Protein AF-A0AAW7KNM6-F1 (afdb_monomer_lite)

Foldseek 3Di:
DDPPPPWKKKKWWAQDPQQKIWIQTPVRDIDTGRHPVVVVVVCVVVVKDWLVPDDPVNCVVQVHDNVPDDDDPRIIMIIDGD

pLDDT: mean 81.69, std 12.87, range [39.94, 94.44]

Structure (mmCIF, N/CA/C/O backbone):
data_AF-A0AAW7KNM6-F1
#
_entry.id   AF-A0AAW7KNM6-F1
#
loop_
_atom_site.group_PDB
_atom_site.id
_atom_site.type_symbol
_atom_site.label_atom_id
_atom_site.label_alt_id
_atom_site.label_comp_id
_atom_site.label_asym_id
_atom_site.label_entity_id
_atom_site.label_seq_id
_atom_site.pdbx_PDB_ins_code
_atom_site.Cartn_x
_atom_site.Cartn_y
_atom_site.Cartn_z
_atom_site.occupancy
_atom_site.B_iso_or_equiv
_atom_site.auth_seq_id
_atom_site.auth_comp_id
_atom_site.auth_asym_id
_atom_site.auth_atom_id
_atom_site.pdbx_PDB_model_num
ATOM 1 N N . MET A 1 1 ? -1.048 -17.553 -7.280 1.00 40.12 1 MET A N 1
ATOM 2 C CA . MET A 1 1 ? -0.986 -16.288 -8.033 1.00 40.12 1 MET A CA 1
ATOM 3 C C . MET A 1 1 ? 0.370 -15.685 -7.749 1.00 40.12 1 MET A C 1
ATOM 5 O O . MET A 1 1 ? 0.576 -15.175 -6.662 1.00 40.12 1 MET A O 1
ATOM 9 N N . SER A 1 2 ? 1.322 -15.877 -8.652 1.00 40.06 2 SER A N 1
ATOM 10 C CA . SER A 1 2 ? 2.675 -15.347 -8.520 1.00 40.06 2 SER A CA 1
ATOM 11 C C . SER A 1 2 ? 2.743 -14.057 -9.328 1.00 40.06 2 SER A C 1
ATOM 13 O O . SER A 1 2 ? 2.952 -14.104 -10.541 1.00 40.06 2 SER A O 1
ATOM 15 N N . CYS A 1 3 ? 2.520 -12.913 -8.681 1.00 39.94 3 CYS A N 1
ATOM 16 C CA . CYS A 1 3 ? 3.043 -11.661 -9.214 1.00 39.94 3 CYS A CA 1
ATOM 17 C C . CYS A 1 3 ? 4.563 -11.771 -9.118 1.00 39.94 3 CYS A C 1
ATOM 19 O O . CYS A 1 3 ? 5.143 -11.545 -8.065 1.00 39.94 3 CYS A O 1
ATOM 21 N N . SER A 1 4 ? 5.194 -12.212 -10.203 1.00 45.22 4 SER A N 1
ATOM 22 C CA . SER A 1 4 ? 6.643 -12.172 -10.346 1.00 45.22 4 SER A CA 1
ATOM 23 C C . SER A 1 4 ? 7.021 -10.731 -10.687 1.00 45.22 4 SER A C 1
ATOM 25 O O . SER A 1 4 ? 7.286 -10.419 -11.843 1.00 45.22 4 SER A O 1
ATOM 27 N N . PHE A 1 5 ? 6.959 -9.847 -9.691 1.00 52.12 5 PHE A N 1
ATOM 28 C CA . PHE A 1 5 ? 7.780 -8.641 -9.659 1.00 52.12 5 PHE A CA 1
ATOM 29 C C . PHE A 1 5 ? 9.050 -9.041 -8.906 1.00 52.12 5 PHE A C 1
ATOM 31 O O . PHE A 1 5 ? 9.015 -9.079 -7.678 1.00 52.12 5 PHE A O 1
ATOM 38 N N . PRO A 1 6 ? 10.133 -9.456 -9.582 1.00 53.38 6 PRO A N 1
ATOM 39 C CA . PRO A 1 6 ? 11.417 -9.447 -8.909 1.00 53.38 6 PRO A CA 1
ATOM 40 C C . PRO A 1 6 ? 11.748 -7.965 -8.667 1.00 53.38 6 PRO A C 1
ATOM 42 O O . PRO A 1 6 ? 11.663 -7.165 -9.594 1.00 53.38 6 PRO A O 1
ATOM 45 N N . ASP A 1 7 ? 12.026 -7.606 -7.416 1.00 62.50 7 ASP A N 1
ATOM 46 C CA . ASP A 1 7 ? 12.672 -6.342 -7.024 1.00 62.50 7 ASP A CA 1
ATOM 47 C C . ASP A 1 7 ? 11.807 -5.071 -6.868 1.00 62.50 7 ASP A C 1
ATOM 49 O O . ASP A 1 7 ? 12.364 -3.982 -6.770 1.00 62.50 7 ASP A O 1
ATOM 53 N N . LEU A 1 8 ? 10.470 -5.163 -6.764 1.00 69.75 8 LEU A N 1
ATOM 54 C CA . LEU A 1 8 ? 9.640 -4.002 -6.387 1.00 69.75 8 LEU A CA 1
ATOM 55 C C . LEU A 1 8 ? 8.861 -4.244 -5.091 1.00 69.75 8 LEU A C 1
ATOM 57 O O . LEU A 1 8 ? 7.914 -5.037 -5.069 1.00 69.75 8 LEU A O 1
ATOM 61 N N . ASN A 1 9 ? 9.212 -3.503 -4.037 1.00 83.81 9 ASN A N 1
ATOM 62 C CA . ASN A 1 9 ? 8.408 -3.421 -2.823 1.00 83.81 9 ASN A CA 1
ATOM 63 C C . ASN A 1 9 ? 7.145 -2.604 -3.105 1.00 83.81 9 ASN A C 1
ATOM 65 O O . ASN A 1 9 ? 7.205 -1.452 -3.541 1.00 83.81 9 ASN A O 1
ATOM 69 N N . TRP A 1 10 ? 5.985 -3.198 -2.840 1.00 86.19 10 TRP A N 1
ATOM 70 C CA . TRP A 1 10 ? 4.692 -2.558 -3.047 1.00 86.19 10 TRP A CA 1
ATOM 71 C C . TRP A 1 10 ? 3.796 -2.705 -1.824 1.00 86.19 10 TRP A C 1
ATOM 73 O O . TRP A 1 10 ? 3.887 -3.672 -1.070 1.00 86.19 10 TRP A O 1
ATOM 83 N N . ALA A 1 11 ? 2.889 -1.750 -1.663 1.00 90.00 11 ALA A N 1
ATOM 84 C CA . ALA A 1 11 ? 1.835 -1.793 -0.667 1.00 90.00 11 ALA A CA 1
ATOM 85 C C . ALA A 1 11 ? 0.529 -1.241 -1.249 1.00 90.00 11 ALA A C 1
ATOM 87 O O . ALA A 1 11 ? 0.517 -0.378 -2.122 1.00 90.00 11 ALA A O 1
ATOM 88 N N . ARG A 1 12 ? -0.610 -1.749 -0.787 1.00 90.31 12 ARG A N 1
ATOM 89 C CA . ARG A 1 12 ? -1.941 -1.333 -1.237 1.00 90.31 12 ARG A CA 1
ATOM 90 C C . ARG A 1 12 ? -2.767 -0.887 -0.047 1.00 90.31 12 ARG A C 1
ATOM 92 O O . ARG A 1 12 ? -3.193 -1.728 0.741 1.00 90.31 12 ARG A O 1
ATOM 99 N N . GLN A 1 13 ? -3.070 0.401 0.015 1.00 91.62 13 GLN A N 1
ATOM 100 C CA . GLN A 1 13 ? -3.931 0.990 1.030 1.00 91.62 13 GLN A CA 1
ATOM 101 C C . GLN A 1 13 ? -5.397 0.978 0.568 1.00 91.62 13 GLN A C 1
ATOM 103 O O . GLN A 1 13 ? -5.725 1.381 -0.550 1.00 91.62 13 GLN A O 1
ATOM 108 N N . ALA A 1 14 ? -6.289 0.509 1.430 1.00 90.56 14 ALA A N 1
ATOM 109 C CA . ALA A 1 14 ? -7.732 0.509 1.251 1.00 90.56 14 ALA A CA 1
ATOM 110 C C . ALA A 1 14 ? -8.376 1.296 2.394 1.00 90.56 14 ALA A C 1
ATOM 112 O O . ALA A 1 14 ? -8.071 1.047 3.560 1.00 90.56 14 ALA A O 1
ATOM 113 N N . LEU A 1 15 ? -9.263 2.232 2.060 1.00 90.81 15 LEU A N 1
ATOM 114 C CA . LEU A 1 15 ? -10.069 2.945 3.045 1.00 90.81 15 LEU A CA 1
ATOM 115 C C . LEU A 1 15 ? -11.413 2.233 3.203 1.00 90.81 15 LEU A C 1
ATOM 117 O O . LEU A 1 15 ? -12.085 1.954 2.209 1.00 90.81 15 LEU A O 1
ATOM 121 N N . LEU A 1 16 ? -11.784 1.929 4.441 1.00 88.75 16 LEU A N 1
ATOM 122 C CA . LEU A 1 16 ? -13.044 1.280 4.781 1.00 88.75 16 LEU A CA 1
ATOM 123 C C . LEU A 1 16 ? -14.121 2.333 5.080 1.00 88.75 16 LEU A C 1
ATOM 125 O O . LEU A 1 16 ? -13.829 3.469 5.454 1.00 88.75 16 LEU A O 1
ATOM 129 N N . GLU A 1 17 ? -15.390 1.953 4.919 1.00 86.75 17 GLU A N 1
ATOM 130 C CA . GLU A 1 17 ? -16.534 2.858 5.124 1.00 86.75 17 GLU A CA 1
ATOM 131 C C . GLU A 1 17 ? -16.683 3.327 6.582 1.00 86.75 17 GLU A C 1
ATOM 133 O O . GLU A 1 17 ? -17.311 4.352 6.843 1.00 86.75 17 GLU A O 1
ATOM 138 N N . ASP A 1 18 ? -16.091 2.602 7.531 1.00 88.06 18 ASP A N 1
ATOM 139 C CA . ASP A 1 18 ? -16.068 2.938 8.957 1.00 88.06 18 ASP A CA 1
ATOM 140 C C . ASP A 1 18 ? -14.985 3.972 9.328 1.00 88.06 18 ASP A C 1
ATOM 142 O O . ASP A 1 18 ? -14.885 4.367 10.490 1.00 88.06 18 ASP A O 1
ATOM 146 N N . GLY A 1 19 ? -14.195 4.436 8.352 1.00 87.81 19 GLY A N 1
ATOM 147 C CA . GLY A 1 19 ? -13.102 5.393 8.543 1.00 87.81 19 GLY A CA 1
ATOM 148 C C . GLY A 1 19 ? -11.755 4.755 8.898 1.00 87.81 19 GLY A C 1
ATOM 149 O O . GLY A 1 19 ? -10.752 5.472 8.985 1.00 87.81 19 GLY A O 1
ATOM 150 N N . THR A 1 20 ? -11.711 3.430 9.059 1.00 93.00 20 THR A N 1
ATOM 151 C CA . THR A 1 20 ? -10.466 2.681 9.257 1.00 93.00 20 THR A CA 1
ATOM 152 C C . THR A 1 20 ? -9.757 2.434 7.925 1.00 93.00 20 THR A C 1
ATOM 154 O O . THR A 1 20 ? -10.314 2.634 6.841 1.00 93.00 20 THR A O 1
ATOM 157 N N . ALA A 1 21 ? -8.487 2.039 7.987 1.00 94.06 21 ALA A N 1
ATOM 158 C CA . ALA A 1 21 ? -7.682 1.778 6.803 1.00 94.06 21 ALA A CA 1
ATOM 159 C C . ALA A 1 21 ? -6.933 0.452 6.913 1.00 94.06 21 ALA A C 1
ATOM 161 O O . ALA A 1 21 ? -6.493 0.046 7.987 1.00 94.06 21 ALA A O 1
ATOM 162 N N . GLU A 1 22 ? -6.748 -0.205 5.776 1.00 94.38 22 GLU A N 1
ATOM 163 C CA . GLU A 1 22 ? -6.002 -1.454 5.669 1.00 94.38 22 GLU A CA 1
ATOM 164 C C . GLU A 1 22 ? -4.885 -1.305 4.643 1.00 94.38 22 GLU A C 1
ATOM 166 O O . GLU A 1 22 ? -5.101 -0.757 3.565 1.00 94.38 22 GLU A O 1
ATOM 171 N N . VAL A 1 23 ? -3.698 -1.814 4.954 1.00 93.50 23 VAL A N 1
ATOM 172 C CA . VAL A 1 23 ? -2.558 -1.852 4.037 1.00 93.50 23 VAL A CA 1
ATOM 173 C C . VAL A 1 23 ? -2.169 -3.304 3.807 1.00 93.50 23 VAL A C 1
ATOM 175 O O . VAL A 1 23 ? -1.867 -4.024 4.752 1.00 93.50 23 VAL A O 1
ATOM 178 N N . LEU A 1 24 ? -2.200 -3.736 2.550 1.00 90.75 24 LEU A N 1
ATOM 179 C CA . LEU A 1 24 ? -1.682 -5.033 2.120 1.00 90.75 24 LEU A CA 1
ATOM 180 C C . LEU A 1 24 ? -0.283 -4.836 1.536 1.00 90.75 24 LEU A C 1
ATOM 182 O O . LEU A 1 24 ? -0.167 -4.124 0.541 1.00 90.75 24 LEU A O 1
ATOM 186 N N . ASP A 1 25 ? 0.739 -5.450 2.121 1.00 89.00 25 ASP A N 1
ATOM 187 C CA . ASP A 1 25 ? 2.116 -5.387 1.614 1.00 89.00 25 ASP A CA 1
ATOM 188 C C . ASP A 1 25 ? 2.432 -6.503 0.598 1.00 89.00 25 ASP A C 1
ATOM 190 O O . ASP A 1 25 ? 1.633 -7.421 0.364 1.00 89.00 25 ASP A O 1
ATOM 194 N N . CYS A 1 26 ? 3.603 -6.410 -0.034 1.00 84.31 26 CYS A N 1
ATOM 195 C CA . CYS A 1 26 ? 4.090 -7.376 -1.015 1.00 84.31 26 CYS A CA 1
ATOM 196 C C . CYS A 1 26 ? 4.379 -8.768 -0.451 1.00 84.31 26 CYS A C 1
ATOM 198 O O . CYS A 1 26 ? 4.323 -9.745 -1.202 1.00 84.31 26 CYS A O 1
ATOM 200 N N . ASP A 1 27 ? 4.614 -8.867 0.856 1.00 85.38 27 ASP A N 1
ATOM 201 C CA . ASP A 1 27 ? 4.766 -10.128 1.581 1.00 85.38 27 ASP A CA 1
ATOM 202 C C . ASP A 1 27 ? 3.412 -10.807 1.865 1.00 85.38 27 ASP A C 1
ATOM 204 O O . ASP A 1 27 ? 3.358 -11.964 2.290 1.00 85.38 27 ASP A O 1
ATOM 208 N N . GLY A 1 28 ? 2.2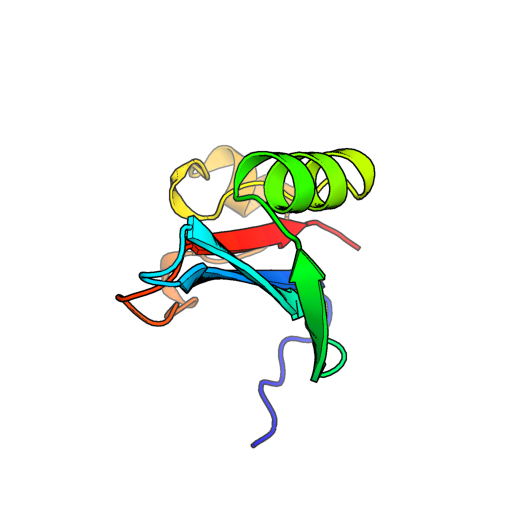99 -10.124 1.577 1.00 86.88 28 GLY A N 1
ATOM 209 C CA . GLY A 1 28 ? 0.945 -10.625 1.777 1.00 86.88 28 GLY A CA 1
ATOM 210 C C . GLY A 1 28 ? 0.410 -10.412 3.192 1.00 86.88 28 GLY A C 1
ATOM 211 O O . GLY A 1 28 ? -0.621 -10.998 3.537 1.00 86.88 28 GLY A O 1
ATOM 212 N N . ASN A 1 29 ? 1.061 -9.580 4.008 1.00 88.88 29 ASN A N 1
ATOM 213 C CA . ASN A 1 29 ? 0.553 -9.197 5.317 1.00 88.88 29 ASN A CA 1
ATOM 214 C C . ASN A 1 29 ? -0.474 -8.072 5.188 1.00 88.88 29 ASN A C 1
ATOM 216 O O . ASN A 1 29 ? -0.322 -7.133 4.405 1.00 88.88 29 ASN A O 1
ATOM 220 N N . LEU A 1 30 ? -1.525 -8.166 6.003 1.00 93.06 30 LEU A N 1
ATOM 221 C CA . LEU A 1 30 ? -2.564 -7.151 6.107 1.00 93.06 30 LEU A CA 1
ATOM 222 C C . LEU A 1 30 ? -2.406 -6.387 7.423 1.00 93.06 30 LEU A C 1
ATOM 224 O O . LEU A 1 30 ? -2.669 -6.927 8.499 1.00 93.06 30 LEU A O 1
ATOM 228 N N . HIS A 1 31 ? -2.034 -5.119 7.321 1.00 92.56 31 HIS A N 1
ATOM 229 C CA . HIS A 1 31 ? -1.922 -4.192 8.441 1.00 92.56 31 HIS A CA 1
ATOM 230 C C . HIS A 1 31 ? -3.209 -3.384 8.558 1.00 92.56 31 HIS A C 1
ATOM 232 O O . HIS A 1 31 ? -3.708 -2.864 7.561 1.00 92.56 31 HIS A O 1
ATOM 238 N N . LYS A 1 32 ? -3.764 -3.283 9.766 1.00 94.00 32 LYS A N 1
ATOM 239 C CA . LYS A 1 32 ? -4.996 -2.529 10.030 1.00 94.00 32 LYS A CA 1
ATOM 240 C C . LYS A 1 32 ? -4.687 -1.297 10.858 1.00 94.00 32 LYS A C 1
ATOM 242 O O . LYS A 1 32 ? -3.944 -1.378 11.832 1.00 94.00 32 LYS A O 1
ATOM 247 N N . PHE A 1 33 ? -5.307 -0.188 10.495 1.00 94.44 33 PHE A N 1
ATOM 248 C CA . PHE A 1 33 ? -5.112 1.109 11.117 1.00 94.44 33 PHE A CA 1
ATOM 249 C C . PHE A 1 33 ? -6.463 1.725 11.448 1.00 94.44 33 PHE A C 1
ATOM 251 O O . PHE A 1 33 ? -7.407 1.638 10.665 1.00 94.44 33 PHE A O 1
ATOM 258 N N . GLU A 1 34 ? -6.550 2.390 12.596 1.00 92.94 34 GLU A N 1
ATOM 259 C CA . GLU A 1 34 ? -7.798 3.030 13.025 1.00 92.94 34 GLU A CA 1
ATOM 260 C C . GLU A 1 34 ? -8.151 4.241 12.155 1.00 92.94 34 GLU A C 1
ATOM 262 O O . GLU A 1 34 ? -9.315 4.618 12.077 1.00 92.94 34 GLU A O 1
ATOM 267 N N . THR A 1 35 ? -7.160 4.848 11.491 1.00 91.19 35 THR A N 1
ATOM 268 C CA . THR A 1 35 ? -7.364 5.994 10.600 1.00 91.19 35 THR A CA 1
ATOM 269 C C . THR A 1 35 ? -6.531 5.899 9.321 1.00 91.19 35 THR A C 1
ATOM 271 O O . THR A 1 35 ? -5.447 5.306 9.273 1.00 91.19 35 THR A O 1
ATOM 274 N N . HIS A 1 36 ? -7.018 6.562 8.271 1.00 89.75 36 HIS A N 1
ATOM 275 C CA . HIS A 1 36 ? -6.285 6.762 7.017 1.00 89.75 36 HIS A CA 1
ATOM 276 C C . HIS A 1 36 ? -4.923 7.443 7.214 1.00 89.75 36 HIS A C 1
ATOM 278 O O . HIS A 1 36 ? -3.945 7.128 6.542 1.00 89.75 36 HIS A O 1
ATOM 284 N N . GLU A 1 37 ? -4.845 8.389 8.147 1.00 91.44 37 GLU A N 1
ATOM 285 C CA . GLU A 1 37 ? -3.610 9.123 8.413 1.00 91.44 37 GLU A CA 1
ATOM 286 C C . GLU A 1 37 ? -2.541 8.207 9.007 1.00 91.44 37 GLU A C 1
ATOM 288 O O . GLU A 1 37 ? -1.402 8.251 8.555 1.00 91.44 37 GLU A O 1
ATOM 293 N N . GLN A 1 38 ? -2.906 7.326 9.946 1.00 93.88 38 GLN A N 1
ATOM 294 C CA . GLN A 1 38 ? -1.965 6.375 10.547 1.00 93.88 38 GLN A CA 1
ATOM 295 C C . GLN A 1 38 ? -1.344 5.437 9.509 1.00 93.88 38 GLN A C 1
ATOM 297 O O . GLN A 1 38 ? -0.130 5.255 9.500 1.00 93.88 38 GLN A O 1
ATOM 302 N N . SER A 1 39 ? -2.158 4.892 8.602 1.00 93.44 39 SER A N 1
ATOM 303 C CA . SER A 1 39 ? -1.648 4.057 7.503 1.00 93.44 39 SER A CA 1
ATOM 304 C C . SER A 1 39 ? -0.730 4.841 6.564 1.00 93.44 39 SER A C 1
ATOM 306 O O . SER A 1 39 ? 0.304 4.325 6.152 1.00 93.44 39 SER A O 1
ATOM 308 N N . LYS A 1 40 ? -1.055 6.106 6.267 1.00 90.88 40 LYS A N 1
ATOM 309 C CA . LYS A 1 40 ? -0.200 6.969 5.444 1.00 90.88 40 LYS A CA 1
ATOM 310 C C . LYS A 1 40 ? 1.136 7.284 6.123 1.00 90.88 40 LYS A C 1
ATOM 312 O O . LYS A 1 40 ? 2.162 7.239 5.457 1.00 90.88 40 LYS A O 1
ATOM 317 N N . PHE A 1 41 ? 1.139 7.586 7.422 1.00 93.12 41 PHE A N 1
ATOM 318 C CA . PHE A 1 41 ? 2.376 7.795 8.181 1.00 93.12 41 PHE A CA 1
ATOM 319 C C . PHE A 1 41 ? 3.244 6.538 8.195 1.00 93.12 41 PHE A C 1
ATOM 321 O O . PHE A 1 41 ? 4.434 6.636 7.933 1.00 93.12 41 PHE A O 1
ATOM 328 N N . TRP A 1 42 ? 2.648 5.366 8.425 1.00 92.88 42 TRP A N 1
ATOM 329 C CA . TRP A 1 42 ? 3.372 4.095 8.411 1.00 92.88 42 TRP A CA 1
ATOM 330 C C . TRP A 1 42 ? 4.054 3.822 7.062 1.00 92.88 42 TRP A C 1
ATOM 332 O O . TRP A 1 42 ? 5.210 3.419 7.028 1.00 92.88 42 TRP A O 1
ATOM 342 N N . LEU A 1 43 ? 3.364 4.110 5.955 1.00 91.25 43 LEU A N 1
ATOM 343 C CA . LEU A 1 43 ? 3.929 4.000 4.608 1.00 91.25 43 LEU A CA 1
ATOM 344 C C . LEU A 1 43 ? 5.080 4.991 4.379 1.00 91.25 43 LEU A C 1
ATOM 346 O O . LEU A 1 43 ? 6.111 4.614 3.833 1.00 91.25 43 LEU A O 1
ATOM 350 N N . LEU A 1 44 ? 4.919 6.247 4.804 1.00 89.25 44 LEU A N 1
ATOM 351 C CA . LEU A 1 44 ? 5.943 7.284 4.639 1.00 89.25 44 LEU A CA 1
ATOM 352 C C . LEU A 1 44 ? 7.208 7.011 5.463 1.00 89.25 44 LEU A C 1
ATOM 354 O O . LEU A 1 44 ? 8.302 7.278 4.977 1.00 89.25 44 LEU A O 1
ATOM 358 N N . GLU A 1 45 ? 7.067 6.483 6.681 1.00 91.25 45 GLU A N 1
ATOM 359 C CA . GLU A 1 45 ? 8.199 6.072 7.529 1.00 91.25 45 GLU A CA 1
ATOM 360 C C . GLU A 1 45 ? 9.037 4.968 6.873 1.00 91.25 45 GLU A C 1
ATOM 362 O O . GLU A 1 45 ? 10.241 4.895 7.095 1.00 91.25 45 GLU A O 1
ATOM 367 N N . ASP A 1 46 ? 8.404 4.135 6.046 1.00 87.94 46 ASP A N 1
ATOM 368 C CA . ASP A 1 46 ? 9.042 3.035 5.322 1.00 87.94 46 ASP A CA 1
ATOM 369 C C . ASP A 1 46 ? 9.388 3.406 3.861 1.00 87.94 46 ASP A C 1
ATOM 371 O O . ASP A 1 46 ? 9.650 2.530 3.036 1.00 87.94 46 ASP A O 1
ATOM 375 N N . GLU A 1 47 ? 9.391 4.713 3.557 1.00 87.19 47 GLU A N 1
ATOM 376 C CA . GLU A 1 47 ? 9.775 5.338 2.279 1.00 87.19 47 GLU A CA 1
ATOM 377 C C . GLU A 1 47 ? 8.881 4.981 1.078 1.00 87.19 47 GLU A C 1
ATOM 379 O O . GLU A 1 47 ? 9.278 5.110 -0.081 1.00 87.19 47 GLU A O 1
ATOM 384 N N . PHE A 1 48 ? 7.636 4.569 1.322 1.00 88.44 48 PHE A N 1
ATOM 385 C CA . PHE A 1 48 ? 6.676 4.337 0.247 1.00 88.44 48 PHE A CA 1
ATOM 386 C C . PHE A 1 48 ? 6.176 5.636 -0.387 1.00 88.44 48 PHE A C 1
ATOM 388 O O . PHE A 1 48 ? 5.733 6.569 0.290 1.00 88.44 48 PHE A O 1
ATOM 395 N N . ILE A 1 49 ? 6.119 5.636 -1.718 1.00 86.88 49 ILE A N 1
ATOM 396 C CA . ILE A 1 49 ? 5.563 6.722 -2.525 1.00 86.88 49 ILE A CA 1
ATOM 397 C C . ILE A 1 49 ? 4.262 6.254 -3.174 1.00 86.88 49 ILE A C 1
ATOM 399 O O . ILE A 1 49 ? 4.111 5.092 -3.551 1.00 86.88 49 ILE A O 1
ATOM 403 N N . SER A 1 50 ? 3.287 7.160 -3.275 1.00 87.44 50 SER A N 1
ATOM 404 C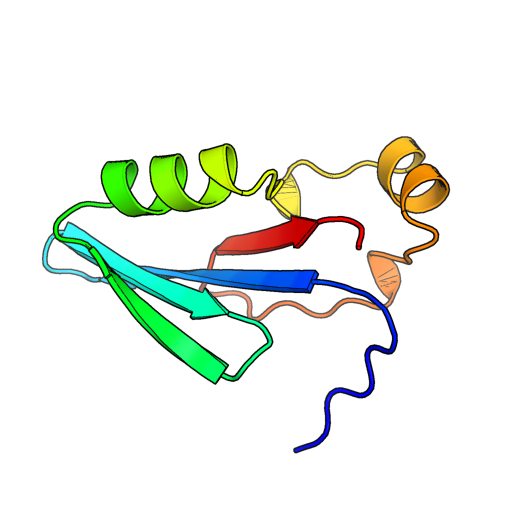 CA . SER A 1 50 ? 2.021 6.873 -3.955 1.00 87.44 50 SER A CA 1
ATOM 405 C C . SER A 1 50 ? 2.252 6.701 -5.452 1.00 87.44 50 SER A C 1
ATOM 407 O O . SER A 1 50 ? 2.789 7.596 -6.099 1.00 87.44 50 SER A O 1
ATOM 409 N N . TYR A 1 51 ? 1.752 5.600 -6.003 1.00 84.56 51 TYR A N 1
ATOM 410 C CA . TYR A 1 51 ? 1.794 5.280 -7.426 1.00 84.56 51 TYR A CA 1
ATOM 411 C C . TYR A 1 51 ? 1.184 6.383 -8.303 1.00 84.56 51 TYR A C 1
ATOM 413 O O . TYR A 1 51 ? 1.663 6.643 -9.399 1.00 84.56 51 TYR A O 1
ATOM 421 N N . GLU A 1 52 ? 0.135 7.059 -7.825 1.00 81.62 52 GLU A N 1
ATOM 422 C CA . GLU A 1 52 ? -0.518 8.145 -8.571 1.00 81.62 52 GLU A CA 1
ATOM 423 C C . GLU A 1 52 ? 0.331 9.419 -8.664 1.00 81.62 52 GLU A C 1
ATOM 425 O O . GLU A 1 52 ? 0.084 10.250 -9.535 1.00 81.62 52 GLU A O 1
ATOM 430 N N . ASN A 1 53 ? 1.310 9.580 -7.770 1.00 84.44 53 ASN A N 1
ATOM 431 C CA . ASN A 1 53 ? 2.213 10.72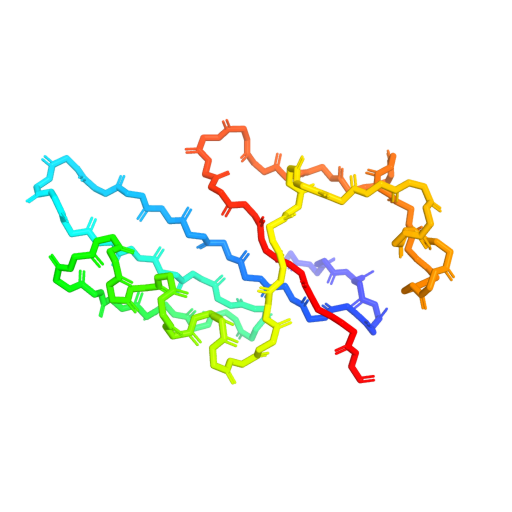8 -7.760 1.00 84.44 53 ASN A CA 1
ATOM 432 C C . ASN A 1 53 ? 3.522 10.457 -8.510 1.00 84.44 53 ASN A C 1
ATOM 434 O O . ASN A 1 53 ? 4.352 11.357 -8.556 1.00 84.44 53 ASN A O 1
ATOM 438 N N . MET A 1 54 ? 3.712 9.251 -9.056 1.00 83.38 54 MET A N 1
ATOM 439 C CA . MET A 1 54 ? 4.938 8.906 -9.768 1.00 83.38 54 MET A CA 1
ATOM 440 C C . MET A 1 54 ? 4.946 9.481 -11.174 1.00 83.38 54 MET A C 1
ATOM 442 O O . MET A 1 54 ? 3.940 9.427 -11.890 1.00 83.38 54 MET A O 1
ATOM 446 N N . ASP A 1 55 ? 6.106 9.972 -11.582 1.00 84.50 55 ASP A N 1
ATOM 447 C CA . ASP A 1 55 ? 6.341 10.482 -12.920 1.00 84.50 55 ASP A CA 1
ATOM 448 C C . ASP A 1 55 ? 7.379 9.658 -13.706 1.00 84.50 55 ASP A C 1
ATOM 450 O O . ASP A 1 55 ? 7.797 8.564 -13.326 1.00 84.50 55 ASP A O 1
ATOM 454 N N . VAL A 1 56 ? 7.749 10.173 -14.879 1.00 82.75 56 VAL A N 1
ATOM 455 C CA . VAL A 1 56 ? 8.696 9.514 -15.790 1.00 82.75 56 VAL A CA 1
ATOM 456 C C . VAL A 1 56 ? 10.133 9.555 -15.250 1.00 82.75 56 VAL A C 1
ATOM 458 O O . VAL A 1 56 ? 10.962 8.741 -15.666 1.00 82.75 56 VAL A O 1
ATOM 461 N N . GLU A 1 57 ? 10.465 10.506 -14.375 1.00 83.88 57 GLU A N 1
ATOM 462 C CA . GLU A 1 57 ? 11.758 10.538 -13.689 1.00 83.88 57 GLU A CA 1
ATOM 463 C C . GLU A 1 57 ? 11.802 9.433 -12.627 1.00 83.88 57 GLU A C 1
ATOM 465 O O . GLU A 1 57 ? 12.757 8.655 -12.630 1.00 83.88 57 GLU A O 1
ATOM 470 N N . ASP A 1 58 ? 10.728 9.252 -11.852 1.00 82.06 58 ASP A N 1
ATOM 471 C CA . ASP A 1 58 ? 10.598 8.148 -10.889 1.00 82.06 58 ASP A CA 1
ATOM 472 C C . ASP A 1 58 ? 10.644 6.767 -11.571 1.00 82.06 58 ASP A C 1
ATOM 474 O O . ASP A 1 58 ? 11.289 5.838 -11.081 1.00 82.06 58 ASP A O 1
ATOM 478 N N . GLU A 1 59 ? 10.009 6.619 -12.743 1.00 81.94 59 GLU A N 1
ATOM 479 C CA . GLU A 1 59 ? 10.094 5.395 -13.558 1.00 81.94 59 GLU A CA 1
ATOM 480 C C . GLU A 1 59 ? 11.539 5.015 -13.889 1.00 81.94 59 GLU A C 1
ATOM 482 O O . GLU A 1 59 ? 11.901 3.837 -13.884 1.00 81.94 59 GLU A O 1
ATOM 487 N N . ARG A 1 60 ? 12.370 6.015 -14.200 1.00 82.06 60 ARG A N 1
ATOM 488 C CA . ARG A 1 60 ? 13.781 5.801 -14.534 1.00 82.06 60 ARG A CA 1
ATOM 489 C C . ARG A 1 60 ? 14.618 5.533 -13.297 1.00 82.06 60 ARG A C 1
ATOM 491 O O . ARG A 1 60 ? 15.503 4.690 -13.370 1.00 82.06 60 ARG A O 1
ATOM 498 N N . GLU A 1 61 ? 14.353 6.247 -12.209 1.00 79.62 61 GLU A N 1
ATOM 499 C CA . GLU A 1 61 ? 15.088 6.103 -10.953 1.00 79.62 61 GLU A CA 1
ATOM 500 C C . GLU A 1 61 ? 14.870 4.724 -10.325 1.00 79.62 61 GLU A C 1
ATOM 502 O O . GLU A 1 61 ? 15.812 4.104 -9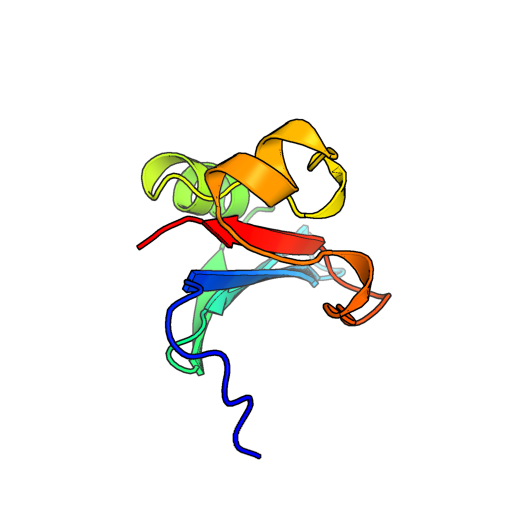.838 1.00 79.62 61 GLU A O 1
ATOM 507 N N . TYR A 1 62 ? 13.643 4.209 -10.397 1.00 75.44 62 TYR A N 1
ATOM 508 C CA . TYR A 1 62 ? 13.295 2.894 -9.860 1.00 75.44 62 TYR A CA 1
ATOM 509 C C . TYR A 1 62 ? 13.389 1.766 -10.887 1.00 75.44 62 TYR A C 1
ATOM 511 O O . TYR A 1 62 ? 13.054 0.628 -10.574 1.00 75.44 62 TYR A O 1
ATOM 519 N N . GLU A 1 63 ? 13.816 2.070 -12.117 1.00 78.12 63 GLU A N 1
ATOM 520 C CA . GLU A 1 63 ? 13.886 1.120 -13.235 1.0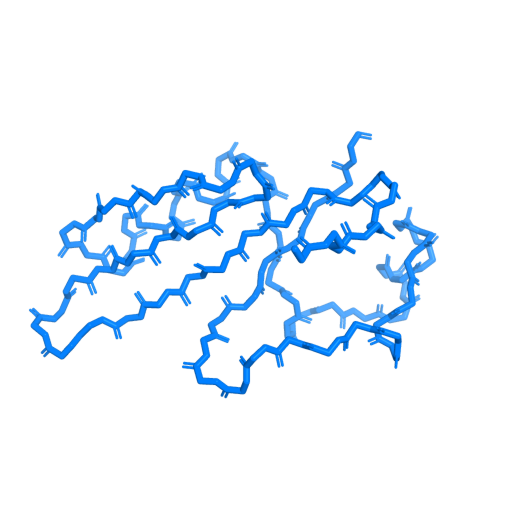0 78.12 63 GLU A CA 1
ATOM 521 C C . GLU A 1 63 ? 12.567 0.341 -13.449 1.00 78.12 63 GLU A C 1
ATOM 523 O O . GLU A 1 63 ? 12.542 -0.794 -13.938 1.00 78.12 63 GLU A O 1
ATOM 528 N N . ILE A 1 64 ? 11.438 0.976 -13.118 1.00 74.50 64 ILE A N 1
ATOM 529 C CA . ILE A 1 64 ? 10.093 0.420 -13.259 1.00 74.50 64 ILE A CA 1
ATOM 530 C C . ILE A 1 64 ? 9.406 0.952 -14.516 1.00 74.50 64 ILE A C 1
ATOM 532 O O . ILE A 1 64 ? 9.777 1.958 -15.110 1.00 74.50 64 ILE A O 1
ATOM 536 N N . SER A 1 65 ? 8.356 0.260 -14.950 1.00 78.69 65 SER A N 1
ATOM 537 C CA . SER A 1 65 ? 7.460 0.767 -15.993 1.00 78.69 65 SER A CA 1
ATOM 538 C C . SER A 1 65 ? 6.047 0.859 -15.428 1.00 78.69 65 SER A C 1
ATOM 540 O O . SER A 1 65 ? 5.381 -0.172 -15.315 1.00 78.69 65 SER A O 1
ATOM 542 N N . LEU A 1 66 ? 5.557 2.068 -15.134 1.00 75.00 66 LEU A N 1
ATOM 543 C CA . LEU A 1 66 ? 4.181 2.311 -14.668 1.00 75.00 66 LEU A CA 1
ATOM 544 C C . LEU A 1 66 ? 3.173 1.762 -15.681 1.00 75.00 66 LEU A C 1
ATOM 546 O O . LEU A 1 66 ? 2.190 1.122 -15.330 1.00 75.00 66 LEU A O 1
ATOM 550 N N . SER A 1 67 ? 3.470 1.889 -16.974 1.00 77.69 67 SER A N 1
ATOM 551 C CA . SER A 1 67 ? 2.649 1.307 -18.048 1.00 77.69 67 SER A CA 1
ATOM 552 C C . SER A 1 67 ? 2.455 -0.218 -17.965 1.00 77.69 67 SER A C 1
ATOM 554 O O . SER A 1 67 ? 1.490 -0.737 -18.527 1.00 77.69 67 SER A O 1
ATOM 556 N N . LYS A 1 68 ? 3.348 -0.942 -17.275 1.00 75.94 68 LYS A N 1
ATOM 557 C CA . LYS A 1 68 ? 3.246 -2.393 -17.040 1.00 75.94 68 LYS A CA 1
ATOM 558 C C . LYS A 1 68 ? 2.589 -2.732 -15.701 1.00 75.94 68 LYS A C 1
ATOM 560 O O . LYS A 1 68 ? 2.261 -3.896 -15.470 1.00 75.94 68 LYS A O 1
ATOM 565 N N . ILE A 1 69 ? 2.410 -1.749 -14.822 1.00 74.25 69 ILE A N 1
ATOM 566 C CA . ILE A 1 69 ? 1.786 -1.924 -13.516 1.00 74.25 69 ILE A CA 1
ATOM 567 C C . ILE A 1 69 ? 0.285 -1.665 -13.682 1.00 74.25 69 ILE A C 1
ATOM 569 O O . ILE A 1 69 ? -0.162 -0.615 -14.137 1.00 74.25 69 ILE A O 1
ATOM 573 N N . HIS A 1 70 ? -0.520 -2.662 -13.326 1.00 75.00 70 HIS A N 1
ATOM 574 C CA . HIS A 1 70 ? -1.977 -2.570 -13.368 1.00 75.00 70 HIS A CA 1
ATOM 575 C C . HIS A 1 70 ? -2.527 -2.628 -11.943 1.00 75.00 70 HIS A C 1
ATOM 577 O O . HIS A 1 70 ? -2.929 -3.705 -11.489 1.00 75.00 70 HIS A O 1
ATOM 583 N N . PRO A 1 71 ? -2.534 -1.498 -11.211 1.00 70.56 71 PRO A N 1
ATOM 584 C CA . PRO A 1 71 ? -3.054 -1.488 -9.859 1.00 70.56 71 PRO A CA 1
ATOM 585 C C . PRO A 1 71 ? -4.580 -1.691 -9.877 1.00 70.56 71 PRO A C 1
ATOM 587 O O . PRO A 1 71 ? -5.271 -1.282 -10.820 1.00 70.56 71 PRO A O 1
ATOM 590 N N . PRO A 1 72 ? -5.145 -2.335 -8.845 1.00 70.69 72 PRO A N 1
ATOM 591 C CA . PRO A 1 72 ? -6.590 -2.443 -8.701 1.00 70.69 72 PRO A CA 1
ATOM 592 C C . PRO A 1 72 ? -7.216 -1.048 -8.541 1.00 70.69 72 PRO A C 1
ATOM 594 O O . PRO A 1 72 ? -6.859 -0.301 -7.639 1.00 70.69 72 PRO A O 1
ATOM 597 N N . LYS A 1 73 ? -8.201 -0.723 -9.389 1.00 67.94 73 LYS A N 1
ATOM 598 C CA . LYS A 1 73 ? -8.787 0.628 -9.540 1.00 67.94 73 LYS A CA 1
ATOM 599 C C . LYS A 1 73 ? -9.495 1.217 -8.310 1.00 67.94 73 LYS A C 1
ATOM 601 O O . LYS A 1 73 ? -9.918 2.362 -8.370 1.00 67.94 73 LYS A O 1
ATOM 606 N N . SER A 1 74 ? -9.706 0.439 -7.249 1.00 65.81 74 SER A N 1
ATOM 607 C CA . SER A 1 74 ? -10.497 0.863 -6.083 1.00 65.81 74 SER A CA 1
ATOM 608 C C . SER A 1 74 ? -9.648 1.294 -4.884 1.00 65.81 74 SER A C 1
ATOM 610 O O . SER A 1 74 ? -10.210 1.736 -3.885 1.00 65.81 74 SER A O 1
ATOM 612 N N . ASN A 1 75 ? -8.323 1.133 -4.955 1.00 78.94 75 ASN A N 1
ATOM 613 C CA . ASN A 1 75 ? -7.424 1.263 -3.811 1.00 78.94 75 ASN A CA 1
ATOM 614 C C . ASN A 1 75 ? -6.214 2.125 -4.182 1.00 78.94 75 ASN A C 1
ATOM 616 O O . ASN A 1 75 ? -5.825 2.171 -5.348 1.00 78.94 75 ASN A O 1
ATOM 620 N N . VAL A 1 76 ? -5.584 2.740 -3.181 1.00 83.00 76 VAL A N 1
ATOM 621 C CA . VAL A 1 76 ? -4.344 3.497 -3.379 1.00 83.00 76 VAL A CA 1
ATOM 622 C C . VAL A 1 76 ? -3.178 2.513 -3.403 1.00 83.00 76 VAL A C 1
ATOM 624 O O . VAL A 1 76 ? -3.061 1.646 -2.532 1.00 83.00 76 VAL A O 1
ATOM 627 N N . PHE A 1 77 ? -2.336 2.614 -4.427 1.00 86.00 77 PHE A N 1
ATOM 628 C CA . PHE A 1 77 ? -1.165 1.760 -4.594 1.00 86.00 77 PHE A CA 1
ATOM 629 C C . PHE A 1 77 ? 0.094 2.549 -4.251 1.00 86.00 77 PHE A C 1
ATOM 631 O O . PHE A 1 77 ? 0.209 3.720 -4.602 1.00 86.00 77 PHE A O 1
ATOM 638 N N . TYR A 1 78 ? 1.019 1.904 -3.562 1.00 85.62 78 TYR A N 1
ATOM 639 C CA . TYR A 1 78 ? 2.271 2.468 -3.093 1.00 85.62 78 TYR A CA 1
ATOM 640 C C . TYR A 1 78 ? 3.415 1.580 -3.544 1.00 85.62 78 TYR A C 1
ATOM 642 O O . TYR A 1 78 ? 3.282 0.355 -3.565 1.00 85.62 78 TYR A O 1
ATOM 650 N N . VAL A 1 79 ? 4.538 2.196 -3.883 1.00 84.88 79 VAL A N 1
ATOM 651 C CA . VAL A 1 79 ? 5.749 1.485 -4.285 1.00 84.88 79 VAL A CA 1
ATOM 652 C C . VAL A 1 79 ? 6.978 2.158 -3.691 1.00 84.88 79 VAL A C 1
ATOM 654 O O . VAL A 1 79 ? 6.954 3.354 -3.393 1.00 84.88 79 VAL A O 1
ATOM 657 N N . LYS A 1 80 ? 8.041 1.379 -3.516 1.00 80.50 80 LYS A N 1
ATOM 658 C CA . LYS A 1 80 ? 9.365 1.871 -3.143 1.00 80.50 80 LYS A CA 1
ATOM 659 C C . LYS A 1 80 ? 10.451 1.016 -3.781 1.00 80.50 80 LYS A C 1
ATOM 661 O O . LYS A 1 80 ? 10.222 -0.160 -4.073 1.00 80.50 80 LYS A O 1
ATOM 666 N N . ASN A 1 81 ? 11.624 1.611 -3.968 1.00 74.94 81 ASN A N 1
ATOM 667 C CA . ASN A 1 81 ? 12.809 0.869 -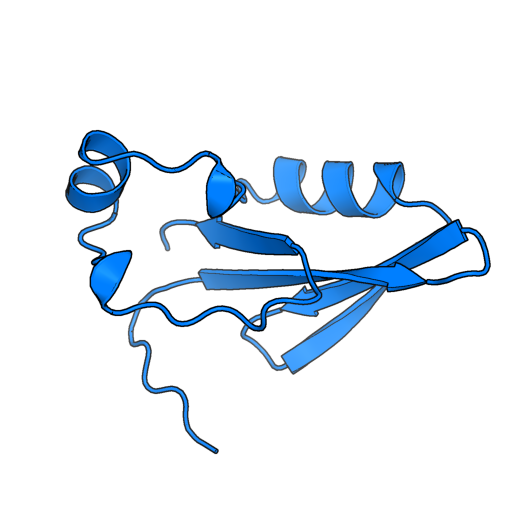4.380 1.00 74.94 81 ASN A CA 1
ATOM 668 C C . ASN A 1 81 ? 13.324 -0.014 -3.229 1.00 74.94 81 ASN A C 1
ATOM 670 O O . ASN A 1 81 ? 13.060 0.281 -2.060 1.00 74.94 81 ASN A O 1
ATOM 674 N N . THR A 1 82 ? 14.018 -1.100 -3.567 1.00 62.75 82 THR A N 1
ATOM 675 C CA . THR A 1 82 ? 14.552 -2.080 -2.604 1.00 62.75 82 THR A CA 1
ATOM 676 C C . THR A 1 82 ? 16.039 -1.873 -2.354 1.00 62.75 82 THR A C 1
ATOM 678 O O . THR A 1 82 ? 16.756 -1.531 -3.320 1.00 62.75 82 THR A O 1
#

Sequence (82 aa):
MSCSFPDLNWARQALLEDGTAEVLDCDGNLHKFETHEQSKFWLLEDEFISYENMDVEDEREYEISLSKIHPPKSNVFYVKNT

Secondary structure (DSSP, 8-state):
-----TT-EEEEEEE-TTS-EEEEETTS-EEEESSHHHHHHHHHHTT-EEGGG--HHHHHHTT--GGG----TTSEEEEE--

Radius of gyration: 12.74 Å; chains: 1; bounding box: 32×27×31 Å